Protein AF-A0A3C0P3A8-F1 (afdb_monomer_lite)

Radius of gyration: 11.97 Å; chains: 1; bounding box: 28×21×30 Å

pLDDT: mean 80.39, std 16.45, range [42.34, 96.75]

Structure (mmCIF, N/CA/C/O backbone):
data_AF-A0A3C0P3A8-F1
#
_entry.id   AF-A0A3C0P3A8-F1
#
loop_
_atom_site.group_PDB
_atom_site.id
_atom_site.type_symbol
_atom_site.label_atom_id
_atom_site.label_alt_id
_atom_site.label_comp_id
_atom_site.label_asym_id
_atom_site.label_entity_id
_atom_site.label_seq_id
_atom_site.pdbx_PDB_ins_code
_atom_site.Cartn_x
_atom_site.Cartn_y
_atom_site.Cartn_z
_atom_site.occupancy
_atom_site.B_iso_or_equiv
_atom_site.auth_seq_id
_atom_site.auth_comp_id
_atom_site.auth_asym_id
_atom_site.auth_atom_id
_atom_site.pdbx_PDB_model_num
ATOM 1 N N . ASN A 1 1 ? -8.612 -9.276 -17.072 1.00 42.34 1 ASN A N 1
ATOM 2 C CA . ASN A 1 1 ? -8.041 -9.741 -15.792 1.00 42.34 1 ASN A CA 1
ATOM 3 C C . ASN A 1 1 ? -6.525 -9.529 -15.775 1.00 42.34 1 ASN A C 1
ATOM 5 O O . ASN 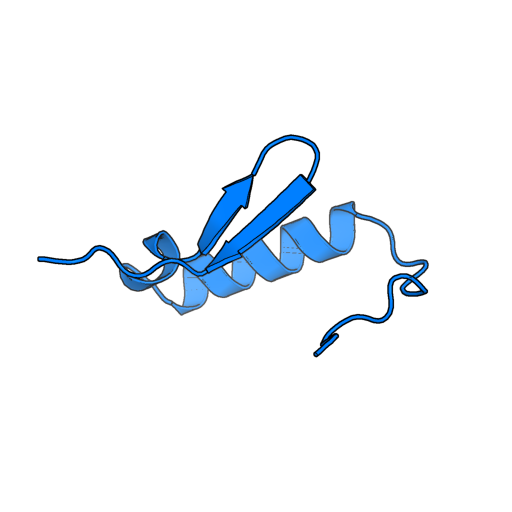A 1 1 ? -5.810 -10.489 -15.575 1.00 42.34 1 ASN A O 1
ATOM 9 N N . ASN A 1 2 ? -6.042 -8.313 -16.062 1.00 51.59 2 ASN A N 1
ATOM 10 C CA . ASN A 1 2 ? -4.628 -7.916 -15.967 1.00 51.59 2 ASN A CA 1
ATOM 11 C C . ASN A 1 2 ? -4.588 -6.385 -16.080 1.00 51.59 2 ASN A C 1
ATOM 13 O O . ASN A 1 2 ? -4.686 -5.847 -17.177 1.00 51.59 2 ASN A O 1
ATOM 17 N N . VAL A 1 3 ? -4.557 -5.677 -14.947 1.00 55.75 3 VAL A N 1
ATOM 18 C CA . VAL A 1 3 ? -4.431 -4.198 -14.923 1.00 55.75 3 VAL A CA 1
ATOM 19 C C . VAL A 1 3 ? -3.018 -3.771 -15.334 1.00 55.75 3 VAL A C 1
ATOM 21 O O . VAL A 1 3 ? -2.806 -2.670 -15.825 1.00 55.75 3 VAL A O 1
ATOM 24 N N . TRP A 1 4 ? -2.068 -4.690 -15.202 1.00 57.84 4 TRP A N 1
ATOM 25 C CA . TRP A 1 4 ? -0.697 -4.544 -15.639 1.00 57.84 4 TRP A CA 1
ATOM 26 C C . TRP A 1 4 ? -0.406 -5.824 -16.403 1.00 57.84 4 TRP A C 1
ATOM 28 O O . TRP A 1 4 ? -0.280 -6.887 -15.797 1.00 57.84 4 TRP A O 1
ATOM 38 N N . ASN A 1 5 ? -0.394 -5.769 -17.735 1.00 45.50 5 ASN A N 1
ATOM 39 C CA . ASN A 1 5 ? 0.326 -6.808 -18.460 1.00 45.50 5 ASN A CA 1
ATOM 40 C C . ASN A 1 5 ? 1.725 -6.855 -17.839 1.00 45.50 5 ASN A C 1
ATOM 42 O O . ASN A 1 5 ? 2.332 -5.806 -17.608 1.00 45.50 5 ASN A O 1
ATOM 46 N N . TYR A 1 6 ? 2.201 -8.060 -17.529 1.00 51.38 6 TYR A N 1
ATOM 47 C CA . TYR A 1 6 ? 3.534 -8.330 -16.978 1.00 51.38 6 TYR A CA 1
ATOM 48 C C . TYR A 1 6 ? 4.682 -7.729 -17.829 1.00 51.38 6 TYR A C 1
ATOM 50 O O . TYR A 1 6 ? 5.836 -7.785 -17.422 1.00 51.38 6 TYR A O 1
ATOM 58 N N . ASP A 1 7 ? 4.355 -7.104 -18.963 1.00 52.34 7 ASP A N 1
ATOM 59 C CA . ASP A 1 7 ? 5.202 -6.291 -19.835 1.00 52.34 7 ASP A CA 1
ATOM 60 C C . ASP A 1 7 ? 5.474 -4.860 -19.329 1.00 52.34 7 ASP A C 1
ATOM 62 O O . ASP A 1 7 ? 6.082 -4.065 -20.050 1.00 52.34 7 ASP A O 1
ATOM 66 N N . TYR A 1 8 ? 5.039 -4.465 -18.124 1.00 55.97 8 TYR A N 1
ATOM 67 C CA . TYR A 1 8 ? 5.510 -3.200 -17.548 1.00 55.97 8 TYR A CA 1
ATOM 68 C C . TYR A 1 8 ? 6.983 -3.337 -17.135 1.00 55.97 8 TYR A C 1
ATOM 70 O O . TYR A 1 8 ? 7.303 -3.648 -15.992 1.00 55.97 8 TYR A O 1
ATOM 78 N N . TYR A 1 9 ? 7.882 -3.042 -18.078 1.00 53.75 9 TYR A N 1
ATOM 79 C CA . TYR A 1 9 ? 9.336 -2.891 -17.909 1.00 53.75 9 TYR A CA 1
ATOM 80 C C . TYR A 1 9 ? 9.734 -1.679 -17.034 1.00 53.75 9 TYR A C 1
ATOM 82 O O . TYR A 1 9 ? 10.809 -1.102 -17.199 1.00 53.75 9 TYR A O 1
ATOM 90 N N . GLY A 1 10 ? 8.866 -1.225 -16.130 1.00 59.06 10 GLY A N 1
ATOM 91 C CA . GLY A 1 10 ? 9.214 -0.185 -15.172 1.00 59.06 10 GLY A CA 1
ATOM 92 C C . GLY A 1 10 ? 9.875 -0.778 -13.936 1.00 59.06 10 GLY A C 1
ATOM 93 O O . GLY A 1 10 ? 9.543 -1.872 -13.486 1.00 59.06 10 GLY A O 1
ATOM 94 N N . ASP A 1 11 ? 10.816 -0.027 -13.378 1.00 66.12 11 ASP A N 1
ATOM 95 C CA . ASP A 1 11 ? 11.532 -0.389 -12.162 1.00 66.12 11 ASP A CA 1
ATOM 96 C C . ASP A 1 11 ? 10.547 -0.669 -11.013 1.00 66.12 11 ASP A C 1
ATOM 98 O O . ASP A 1 11 ? 9.680 0.160 -10.715 1.00 66.12 11 ASP A O 1
ATOM 102 N N . ALA A 1 12 ? 10.684 -1.819 -10.346 1.00 68.31 12 ALA A N 1
ATOM 103 C CA . ALA A 1 12 ? 9.866 -2.195 -9.191 1.00 68.31 12 ALA A CA 1
ATOM 104 C C . ALA A 1 12 ? 9.812 -1.074 -8.129 1.00 68.31 12 ALA A C 1
ATOM 106 O O . ALA A 1 12 ? 8.773 -0.852 -7.505 1.00 68.31 12 ALA A O 1
ATOM 107 N N . ARG A 1 13 ? 10.879 -0.265 -8.029 1.00 73.50 13 ARG A N 1
ATOM 108 C CA . ARG A 1 13 ? 10.963 0.913 -7.147 1.00 73.50 13 ARG A CA 1
ATOM 109 C C . ARG A 1 13 ? 9.896 1.980 -7.432 1.00 73.50 13 ARG A C 1
ATOM 111 O O . ARG A 1 13 ? 9.468 2.707 -6.527 1.00 73.50 13 ARG A O 1
ATOM 118 N N . THR A 1 14 ? 9.449 2.107 -8.681 1.00 80.75 14 THR A N 1
ATOM 119 C CA . THR A 1 14 ? 8.378 3.037 -9.060 1.00 80.75 14 THR A CA 1
ATOM 120 C C . THR A 1 14 ? 7.040 2.569 -8.491 1.00 80.75 14 THR A C 1
ATOM 122 O O . THR A 1 14 ? 6.314 3.379 -7.910 1.00 80.75 14 THR A O 1
ATOM 125 N N . ILE A 1 15 ? 6.743 1.267 -8.565 1.00 83.81 15 ILE A N 1
ATOM 126 C CA . ILE A 1 15 ? 5.509 0.681 -8.020 1.00 83.81 15 ILE A CA 1
ATOM 127 C C . ILE A 1 15 ? 5.435 0.915 -6.509 1.00 83.81 15 ILE A C 1
ATOM 129 O O . ILE A 1 15 ? 4.419 1.416 -6.026 1.00 83.81 15 ILE A O 1
ATOM 133 N N . ASP A 1 16 ? 6.528 0.677 -5.783 1.00 86.31 16 ASP A N 1
ATOM 134 C CA . ASP A 1 16 ? 6.592 0.893 -4.333 1.00 86.31 16 ASP A CA 1
ATOM 135 C C . ASP A 1 16 ? 6.238 2.338 -3.952 1.00 86.31 16 ASP A C 1
ATOM 137 O O . ASP A 1 16 ? 5.475 2.596 -3.014 1.00 86.31 16 ASP A O 1
ATOM 141 N N . THR A 1 17 ? 6.746 3.306 -4.722 1.00 90.38 17 THR A N 1
ATOM 142 C CA . THR A 1 17 ? 6.468 4.732 -4.513 1.00 90.38 17 THR A CA 1
ATOM 143 C C . THR A 1 17 ? 4.991 5.050 -4.733 1.00 90.38 17 THR A C 1
ATOM 145 O O . THR A 1 17 ? 4.389 5.787 -3.944 1.00 90.38 17 THR A O 1
ATOM 148 N N . HIS A 1 18 ? 4.384 4.499 -5.786 1.00 90.69 18 HIS A N 1
ATOM 149 C CA . HIS A 1 18 ? 2.962 4.694 -6.062 1.00 90.69 18 HIS A CA 1
ATOM 150 C C . HIS A 1 18 ? 2.082 4.030 -5.006 1.00 90.69 18 HIS A C 1
ATOM 152 O O . HIS A 1 18 ? 1.148 4.669 -4.523 1.00 90.69 18 HIS A O 1
ATOM 158 N N . VAL A 1 19 ? 2.408 2.809 -4.582 1.00 92.06 19 VAL A N 1
ATOM 159 C CA . VAL A 1 19 ? 1.667 2.099 -3.534 1.00 92.06 19 VAL A CA 1
ATOM 160 C C . VAL A 1 19 ? 1.776 2.829 -2.197 1.00 92.06 19 VAL A C 1
ATOM 162 O O . VAL A 1 19 ? 0.770 3.000 -1.509 1.00 92.06 19 VAL A O 1
ATOM 165 N N . LYS A 1 20 ? 2.955 3.358 -1.848 1.00 92.38 20 LYS A N 1
ATOM 166 C CA . LYS A 1 20 ? 3.138 4.170 -0.637 1.00 92.38 20 LYS A CA 1
ATOM 167 C C . LYS A 1 20 ? 2.298 5.449 -0.673 1.00 92.38 20 LYS A C 1
ATOM 169 O O . LYS A 1 20 ? 1.604 5.756 0.296 1.00 92.38 20 LYS A O 1
ATOM 174 N N . LYS A 1 21 ? 2.319 6.179 -1.795 1.00 95.44 21 LYS A N 1
ATOM 175 C CA . LYS A 1 21 ? 1.486 7.380 -1.990 1.00 95.44 21 LYS A CA 1
ATOM 176 C C . LYS A 1 21 ? -0.005 7.044 -1.935 1.00 95.44 21 LYS A C 1
ATOM 178 O O . LYS A 1 21 ? -0.769 7.794 -1.338 1.00 95.44 21 LYS A O 1
ATOM 183 N N . LEU A 1 22 ? -0.415 5.927 -2.532 1.00 94.38 22 LEU A N 1
ATOM 184 C CA . LEU A 1 22 ? -1.801 5.471 -2.535 1.00 94.38 22 LEU A CA 1
ATOM 185 C C . LEU A 1 22 ? -2.281 5.133 -1.121 1.00 94.38 22 LEU A C 1
ATOM 187 O O . LEU A 1 22 ? -3.303 5.666 -0.704 1.00 94.38 22 LEU A O 1
ATOM 191 N N . ARG A 1 23 ? -1.519 4.340 -0.355 1.00 95.25 23 ARG A N 1
ATOM 192 C CA . ARG A 1 23 ? -1.828 4.042 1.055 1.00 95.25 23 ARG A CA 1
ATOM 193 C C . ARG A 1 23 ? -1.996 5.320 1.875 1.00 95.25 23 ARG A C 1
ATOM 195 O O . ARG A 1 23 ? -2.981 5.457 2.584 1.00 95.25 23 ARG A O 1
ATOM 202 N N . SER A 1 24 ? -1.091 6.287 1.706 1.00 95.69 24 SER A N 1
ATOM 203 C CA . SER A 1 24 ? -1.183 7.578 2.399 1.00 95.69 24 SER A CA 1
ATOM 204 C C . SER A 1 24 ? -2.445 8.368 2.034 1.00 95.69 24 SER A C 1
ATOM 206 O O . SER A 1 24 ? -3.036 8.985 2.912 1.00 95.69 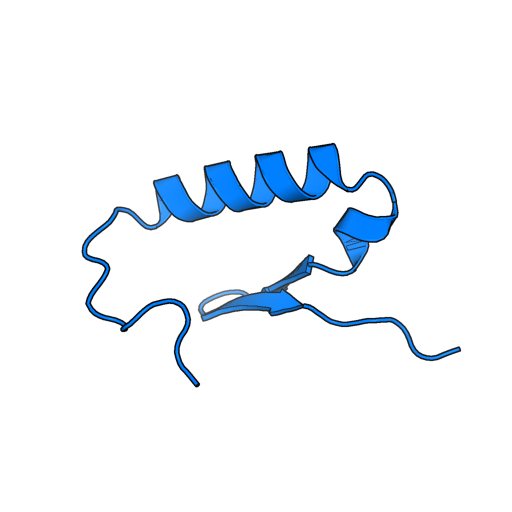24 SER A O 1
ATOM 208 N N . LYS A 1 25 ? -2.882 8.337 0.768 1.00 96.75 25 LYS A N 1
ATOM 209 C CA . LYS A 1 25 ? -4.121 9.003 0.329 1.00 96.75 25 LYS A CA 1
ATOM 210 C C . LYS A 1 25 ? -5.393 8.303 0.811 1.00 96.75 25 LYS A C 1
ATOM 212 O O . LYS A 1 25 ? -6.425 8.952 0.920 1.00 96.75 25 LYS A O 1
ATOM 217 N N . LEU A 1 26 ? -5.331 6.995 1.054 1.00 95.06 26 LEU A N 1
ATOM 218 C CA . LEU A 1 26 ? -6.468 6.193 1.511 1.00 95.06 26 LEU A CA 1
ATOM 219 C C . LEU A 1 26 ? -6.696 6.269 3.030 1.00 95.06 26 LEU A C 1
ATOM 221 O O . LEU A 1 26 ? -7.741 5.814 3.493 1.00 95.06 26 LEU A O 1
ATOM 225 N N . GLY A 1 27 ? -5.751 6.831 3.793 1.00 94.81 27 GLY A N 1
ATOM 226 C CA . GLY A 1 27 ? -5.822 6.865 5.256 1.00 94.81 27 GLY A CA 1
ATOM 227 C C . GLY A 1 27 ? -5.918 5.451 5.830 1.00 94.81 27 GLY A C 1
ATOM 228 O O . GLY A 1 27 ? -5.197 4.557 5.384 1.00 94.81 27 GLY A O 1
ATOM 229 N N . ASP A 1 28 ? -6.859 5.233 6.747 1.00 93.38 28 ASP A N 1
ATOM 230 C CA . ASP A 1 28 ? -7.086 3.940 7.414 1.00 93.38 28 ASP A CA 1
ATOM 231 C C . ASP A 1 28 ? -7.394 2.807 6.418 1.00 93.38 28 ASP A C 1
ATOM 233 O O . ASP A 1 28 ? -6.988 1.662 6.595 1.00 93.38 28 ASP A O 1
ATOM 237 N N . LYS A 1 29 ? -8.016 3.129 5.276 1.00 93.38 29 LYS A N 1
ATOM 238 C CA . LYS A 1 29 ? -8.297 2.148 4.211 1.00 93.38 29 LYS A CA 1
ATOM 239 C C . LYS A 1 29 ? -7.038 1.696 3.466 1.00 93.38 29 LYS A C 1
ATOM 241 O O . LYS A 1 29 ? -7.085 0.741 2.691 1.00 93.38 29 LYS A O 1
ATOM 246 N N . GLY A 1 30 ? -5.902 2.363 3.679 1.00 93.25 30 GLY A N 1
ATOM 247 C CA . GLY A 1 30 ? -4.605 1.945 3.154 1.00 93.25 30 GLY A CA 1
ATOM 248 C C . GLY A 1 30 ? -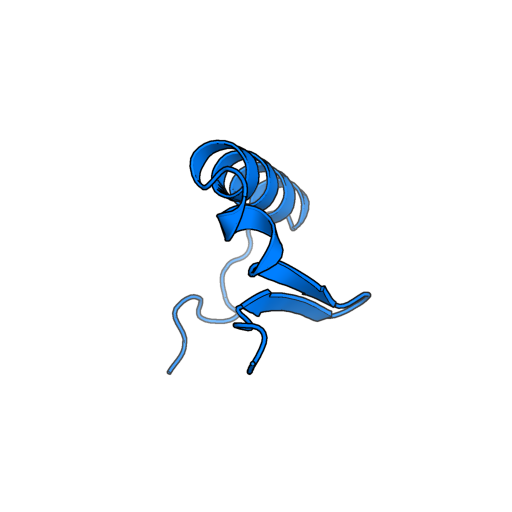4.171 0.571 3.673 1.00 93.25 30 GLY A C 1
ATOM 249 O O . GLY A 1 30 ? -3.415 -0.123 2.990 1.00 93.25 30 GLY A O 1
ATOM 250 N N . GLU A 1 31 ? -4.696 0.142 4.824 1.00 92.25 31 GLU A N 1
ATOM 251 C CA . GLU A 1 31 ? -4.436 -1.177 5.406 1.00 92.25 31 GLU A CA 1
ATOM 252 C C . GLU A 1 31 ? -4.975 -2.338 4.568 1.00 92.25 31 GLU A C 1
ATOM 25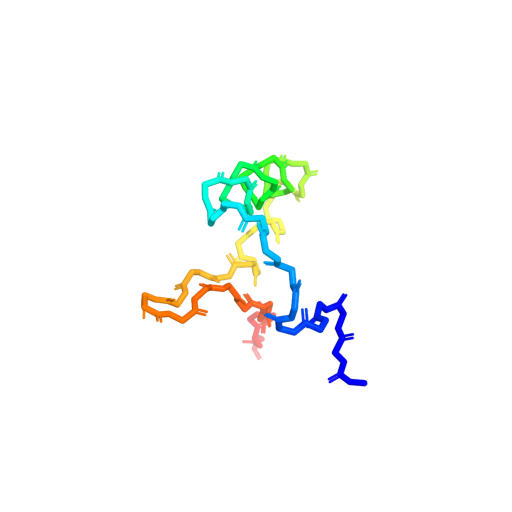4 O O . GLU A 1 31 ? -4.486 -3.464 4.708 1.00 92.25 31 GLU A O 1
ATOM 259 N N . TYR A 1 32 ? -5.932 -2.077 3.673 1.00 94.88 32 TYR A N 1
ATOM 260 C CA . TYR A 1 32 ? -6.467 -3.080 2.753 1.00 94.88 32 TYR A CA 1
ATOM 261 C C . TYR A 1 32 ? -5.464 -3.457 1.662 1.00 94.88 32 TYR A C 1
ATOM 263 O O . TYR A 1 32 ? -5.560 -4.525 1.068 1.00 94.88 32 TYR A O 1
ATOM 271 N N . ILE A 1 33 ? -4.461 -2.614 1.395 1.00 94.25 33 ILE A N 1
ATOM 272 C CA . ILE A 1 33 ? -3.374 -2.952 0.476 1.00 94.25 33 ILE A CA 1
ATOM 273 C C . ILE A 1 33 ? -2.281 -3.661 1.276 1.00 94.25 33 ILE A C 1
ATOM 275 O O . ILE A 1 33 ? -1.511 -3.014 1.987 1.00 94.25 33 ILE A O 1
ATOM 279 N N . LYS A 1 34 ? -2.152 -4.978 1.128 1.00 92.06 34 LYS A N 1
ATOM 280 C CA . LYS A 1 34 ? -1.131 -5.813 1.775 1.00 92.06 34 LYS A CA 1
ATOM 281 C C . LYS A 1 34 ? 0.091 -6.002 0.881 1.00 92.06 34 LYS A C 1
ATOM 283 O O . LYS A 1 34 ? -0.026 -6.108 -0.337 1.00 92.06 34 LYS A O 1
ATOM 288 N N . THR A 1 35 ? 1.270 -6.035 1.496 1.00 91.12 35 THR A N 1
ATOM 289 C CA . THR A 1 35 ? 2.516 -6.414 0.817 1.00 91.12 35 THR A CA 1
ATOM 290 C C . THR A 1 35 ? 2.681 -7.927 0.913 1.00 91.12 35 THR A C 1
ATOM 292 O O . THR A 1 35 ? 2.676 -8.471 2.015 1.00 91.12 35 THR A O 1
ATOM 295 N N . ILE A 1 36 ? 2.854 -8.589 -0.226 1.00 88.88 36 ILE A N 1
ATOM 296 C CA . ILE A 1 36 ? 3.186 -10.007 -0.327 1.00 88.88 36 ILE A CA 1
ATOM 297 C C . ILE A 1 36 ? 4.657 -10.107 -0.735 1.00 88.88 36 ILE A C 1
ATOM 299 O O . ILE A 1 36 ? 5.030 -9.794 -1.868 1.00 88.88 36 ILE A O 1
ATOM 303 N N . TRP A 1 37 ? 5.507 -10.510 0.206 1.00 85.00 37 TRP A N 1
ATOM 304 C CA . TRP A 1 37 ? 6.952 -10.594 -0.004 1.00 85.00 37 TRP A CA 1
ATOM 305 C C . TRP A 1 37 ? 7.299 -11.501 -1.189 1.00 85.00 37 TRP A C 1
ATOM 307 O O . TRP A 1 37 ? 6.783 -12.609 -1.303 1.00 85.00 37 TRP A O 1
ATOM 317 N N . GLY A 1 38 ? 8.151 -11.004 -2.089 1.00 82.12 38 GLY A N 1
ATOM 318 C CA . GLY A 1 38 ? 8.557 -11.720 -3.304 1.00 82.12 38 GLY A CA 1
ATOM 319 C C . GLY A 1 38 ? 7.500 -11.792 -4.416 1.00 82.12 38 GLY A C 1
ATOM 320 O O . GLY A 1 38 ? 7.810 -12.312 -5.481 1.00 82.12 38 GLY A O 1
ATOM 321 N N . MET A 1 39 ? 6.285 -11.265 -4.204 1.00 83.69 39 MET A N 1
ATOM 322 C CA . MET A 1 39 ? 5.197 -11.296 -5.198 1.00 83.69 39 MET A CA 1
ATOM 323 C C . MET A 1 39 ? 4.609 -9.918 -5.533 1.00 83.69 39 MET A C 1
ATOM 325 O O . MET A 1 39 ? 4.147 -9.724 -6.652 1.00 83.69 39 MET A O 1
ATOM 329 N N . GLY A 1 40 ? 4.614 -8.958 -4.601 1.00 86.81 40 GLY A N 1
ATOM 330 C CA . GLY A 1 40 ? 4.107 -7.600 -4.829 1.00 86.81 40 GLY A CA 1
ATOM 331 C C . GLY A 1 40 ? 3.022 -7.193 -3.836 1.00 86.81 40 GLY A C 1
ATOM 332 O O . GLY A 1 4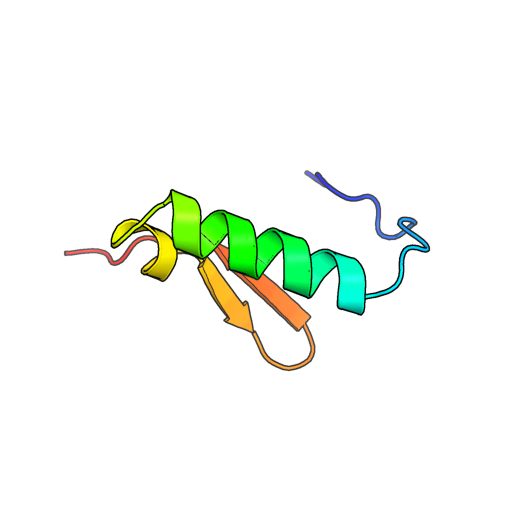0 ? 3.232 -7.251 -2.625 1.00 86.81 40 GLY A O 1
ATOM 333 N N . TYR A 1 41 ? 1.865 -6.747 -4.331 1.00 89.62 41 TYR A N 1
ATOM 334 C CA . TYR A 1 41 ? 0.801 -6.166 -3.508 1.00 89.62 41 TYR A CA 1
ATOM 335 C C . TYR A 1 41 ? -0.564 -6.786 -3.803 1.00 89.62 41 TYR A C 1
ATOM 337 O O . TYR A 1 41 ? -0.887 -7.069 -4.954 1.00 89.62 41 TYR A O 1
ATOM 345 N N . LYS A 1 42 ? -1.384 -6.952 -2.763 1.00 89.19 42 LYS A N 1
ATOM 346 C CA . LYS A 1 42 ? -2.745 -7.496 -2.842 1.00 89.19 42 LYS A CA 1
ATOM 347 C C . LYS A 1 42 ? -3.722 -6.562 -2.138 1.00 89.19 42 LYS A C 1
ATOM 349 O O . LYS A 1 42 ? -3.395 -6.014 -1.092 1.00 89.19 42 LYS A O 1
ATOM 354 N N . PHE A 1 43 ? -4.917 -6.403 -2.693 1.00 92.94 43 PHE A N 1
ATOM 355 C CA . PHE A 1 43 ? -6.026 -5.752 -2.004 1.00 92.94 43 PHE A CA 1
ATOM 356 C C . PHE A 1 43 ? -6.880 -6.803 -1.284 1.00 92.94 43 PHE A C 1
ATOM 358 O O . PHE A 1 43 ? -7.288 -7.787 -1.900 1.00 92.94 43 PHE A O 1
ATOM 365 N N . GLU A 1 44 ? -7.131 -6.608 0.006 1.00 93.44 44 GLU A N 1
ATOM 366 C CA . GLU A 1 44 ? -7.918 -7.504 0.849 1.00 93.44 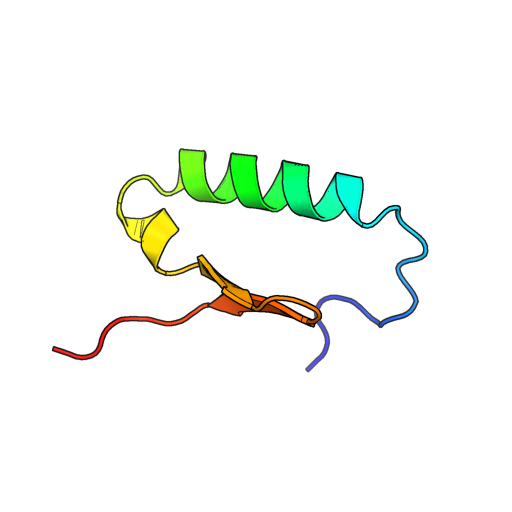44 GLU A CA 1
ATOM 367 C C . GLU A 1 44 ? -8.720 -6.692 1.869 1.00 93.44 44 GLU A C 1
ATOM 369 O O . GLU A 1 44 ? -8.172 -5.834 2.562 1.00 93.44 44 GLU A O 1
ATOM 374 N N . VAL A 1 45 ? -10.024 -6.959 1.947 1.00 91.25 45 VAL A N 1
ATOM 375 C CA . VAL A 1 45 ? -10.920 -6.339 2.928 1.00 91.25 45 VAL A CA 1
ATOM 376 C C . VAL A 1 45 ? -11.049 -7.309 4.104 1.00 91.25 45 VAL A C 1
ATOM 378 O O . VAL A 1 45 ? -11.403 -8.464 3.861 1.00 91.25 45 VAL A O 1
ATOM 381 N N . PRO A 1 46 ? -10.760 -6.888 5.350 1.00 79.00 46 PRO A N 1
ATOM 382 C CA . PRO A 1 46 ? -11.033 -7.702 6.527 1.00 79.00 46 PRO A CA 1
ATOM 383 C C . PRO A 1 46 ? -12.521 -8.062 6.551 1.00 79.00 46 PRO A C 1
ATOM 385 O O . PRO A 1 46 ? -13.365 -7.173 6.453 1.00 79.00 46 PRO A O 1
ATOM 388 N N . GLN A 1 47 ? -12.837 -9.353 6.623 1.00 74.62 47 GLN A N 1
ATOM 389 C CA . GLN A 1 47 ? -14.199 -9.804 6.900 1.00 74.62 47 GLN A CA 1
ATOM 390 C C . GLN A 1 47 ? -14.442 -9.661 8.405 1.00 74.62 47 GLN A C 1
ATOM 392 O O . GLN A 1 47 ? -13.617 -10.132 9.190 1.00 74.62 47 GLN A O 1
ATOM 397 N N . GLU A 1 48 ? -15.518 -8.964 8.775 1.00 60.31 48 GLU A N 1
ATOM 398 C CA . GLU A 1 48 ? -16.040 -8.923 10.152 1.00 60.31 48 GLU A CA 1
ATOM 399 C C . GLU A 1 48 ? -16.566 -10.293 10.598 1.00 60.31 48 GLU A C 1
ATOM 401 O O . GLU A 1 48 ? -17.153 -11.010 9.750 1.00 60.31 48 GLU A O 1
#

Sequence (48 aa):
NNVWNYDYYGDARTIDTHVKKLRSKLGDKGEYIKTIWGMGYKFEVPQE

Foldseek 3Di:
DCPPDPPPPDDPVVVVVVLVVVLVVCDPLNVQWDADPPPGIDGHDDDD

Secondary structure (DSSP, 8-state):
--SS-TT--S-HHHHHHHHHHHHHHHGGGGGGEEEETTTEEEE-PPP-